Protein AF-A0A3B8ZHE9-F1 (afdb_monomer_lite)

Radius of gyration: 18.15 Å; chains: 1; bounding box: 42×33×54 Å

pLDDT: mean 91.97, std 8.29, range [62.59, 98.56]

Structure (mmCIF, N/CA/C/O backbone):
data_AF-A0A3B8ZHE9-F1
#
_entry.id   AF-A0A3B8ZHE9-F1
#
loop_
_atom_site.group_PDB
_atom_site.id
_atom_site.type_symbol
_atom_site.label_atom_id
_atom_site.label_alt_id
_atom_site.label_comp_id
_atom_site.label_asym_id
_atom_site.label_entity_id
_atom_site.label_seq_id
_atom_site.pdbx_PDB_ins_code
_atom_site.Cartn_x
_atom_site.Cartn_y
_atom_site.Cartn_z
_atom_site.occupancy
_atom_site.B_iso_or_equiv
_atom_site.auth_seq_id
_atom_site.auth_comp_id
_atom_site.auth_asym_id
_atom_site.auth_atom_id
_atom_site.pdbx_PDB_model_num
ATOM 1 N N . PHE A 1 1 ? -2.042 1.535 13.307 1.00 94.69 1 PHE A N 1
ATOM 2 C CA . PHE A 1 1 ? -3.407 1.560 13.866 1.00 94.69 1 PHE A CA 1
ATOM 3 C C . PHE A 1 1 ? -3.348 2.039 15.299 1.00 94.69 1 PHE A C 1
ATOM 5 O O . PHE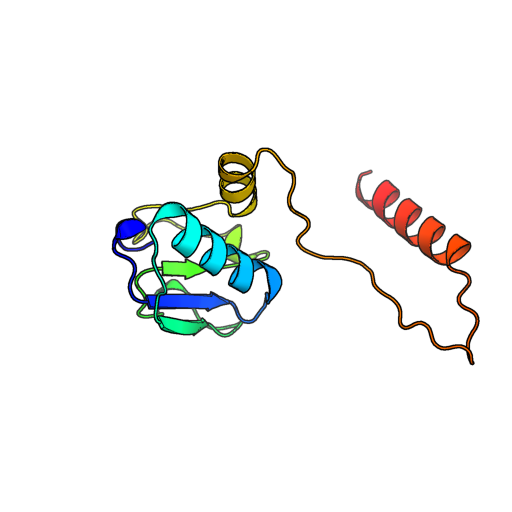 A 1 1 ? -2.563 1.480 16.052 1.00 94.69 1 PHE A O 1
ATOM 12 N N . ARG A 1 2 ? -4.123 3.064 15.657 1.00 94.44 2 ARG A N 1
ATOM 13 C CA . ARG A 1 2 ? -4.235 3.595 17.025 1.00 94.44 2 ARG A CA 1
ATOM 14 C C . ARG A 1 2 ? -5.326 2.895 17.847 1.00 94.44 2 ARG A C 1
ATOM 16 O O . ARG A 1 2 ? -5.307 2.946 19.069 1.00 94.44 2 ARG A O 1
ATOM 23 N N . CYS A 1 3 ? -6.238 2.190 17.181 1.00 95.25 3 CYS A N 1
ATOM 24 C CA . CYS A 1 3 ? -7.195 1.258 17.779 1.00 95.25 3 CYS A CA 1
ATOM 25 C C . CYS A 1 3 ? -7.137 -0.111 17.078 1.00 95.25 3 CYS A C 1
ATOM 27 O O . CYS A 1 3 ? -6.397 -0.293 16.113 1.00 95.25 3 CYS A O 1
ATOM 29 N N . GLU A 1 4 ? -7.914 -1.085 17.546 1.00 96.75 4 GLU A N 1
ATOM 30 C CA . GLU A 1 4 ? -8.049 -2.382 16.873 1.00 96.75 4 GLU A CA 1
ATOM 31 C C . GLU A 1 4 ? -8.531 -2.203 15.417 1.00 96.75 4 GLU A C 1
ATOM 33 O O . GLU A 1 4 ? -9.514 -1.490 15.198 1.00 96.75 4 GLU A O 1
ATOM 38 N N . PRO A 1 5 ? -7.949 -2.883 14.406 1.00 96.69 5 PRO A N 1
ATOM 39 C CA . PRO A 1 5 ? -8.329 -2.692 13.001 1.00 96.69 5 PRO A CA 1
ATOM 40 C C . PRO A 1 5 ? -9.827 -2.847 12.708 1.00 96.69 5 PRO A C 1
ATOM 42 O O . PRO A 1 5 ? -10.370 -2.140 11.865 1.00 96.69 5 PRO A O 1
ATOM 45 N N . LYS A 1 6 ? -10.518 -3.731 13.440 1.00 97.38 6 LYS A N 1
ATOM 46 C CA . LYS A 1 6 ? -11.972 -3.958 13.328 1.00 97.38 6 LYS A CA 1
ATOM 47 C C . LYS A 1 6 ? -12.839 -2.802 13.860 1.00 97.38 6 LYS A C 1
ATOM 49 O O . LYS A 1 6 ? -14.057 -2.855 13.728 1.00 97.38 6 LYS A O 1
ATOM 54 N N . GLN A 1 7 ? -12.236 -1.802 14.503 1.00 97.75 7 GLN A N 1
ATOM 55 C CA . GLN A 1 7 ? -12.907 -0.642 15.100 1.00 97.75 7 GLN A CA 1
ATOM 56 C C . GLN A 1 7 ? -12.599 0.671 14.369 1.00 97.75 7 GLN A C 1
ATOM 58 O O . GLN A 1 7 ? -13.163 1.698 14.739 1.00 97.75 7 GLN A O 1
ATOM 63 N N . VAL A 1 8 ? -11.741 0.642 13.345 1.00 98.12 8 VAL A N 1
ATOM 64 C CA . VAL A 1 8 ? -11.304 1.830 12.600 1.00 98.12 8 VAL A CA 1
ATOM 65 C C . VAL A 1 8 ? -12.489 2.525 11.934 1.00 98.12 8 VAL A C 1
ATOM 67 O O . VAL A 1 8 ? -13.211 1.923 11.135 1.00 98.12 8 VAL A O 1
ATOM 70 N N . LYS A 1 9 ? -12.651 3.816 12.224 1.00 98.25 9 LYS A N 1
ATOM 71 C CA . LYS A 1 9 ? -13.652 4.704 11.623 1.00 98.25 9 LYS A CA 1
ATOM 72 C C . LYS A 1 9 ? -13.014 5.755 10.729 1.00 98.25 9 LYS A C 1
ATOM 74 O O . LYS A 1 9 ? -13.641 6.130 9.744 1.00 98.25 9 LYS A O 1
ATOM 79 N N . THR A 1 10 ? -11.794 6.197 11.027 1.00 98.50 10 THR A N 1
ATOM 80 C CA . THR A 1 10 ? -11.040 7.159 10.209 1.00 98.50 10 THR A CA 1
ATOM 81 C C . THR A 1 10 ? -9.701 6.584 9.748 1.00 98.50 10 THR A C 1
ATOM 83 O O . THR A 1 10 ? -8.959 5.970 10.514 1.00 98.50 10 THR A O 1
ATOM 86 N N . LEU A 1 11 ? -9.388 6.768 8.466 1.00 98.25 11 LEU A N 1
ATOM 87 C CA . LEU A 1 11 ? -8.137 6.329 7.855 1.00 98.25 11 LEU A CA 1
ATOM 88 C C . LEU A 1 11 ? -7.464 7.521 7.173 1.00 98.25 11 LEU A C 1
ATOM 90 O O . LEU A 1 11 ? -7.942 8.004 6.146 1.00 98.25 11 LEU A O 1
ATOM 94 N N . ALA A 1 12 ? -6.347 7.967 7.737 1.00 97.62 12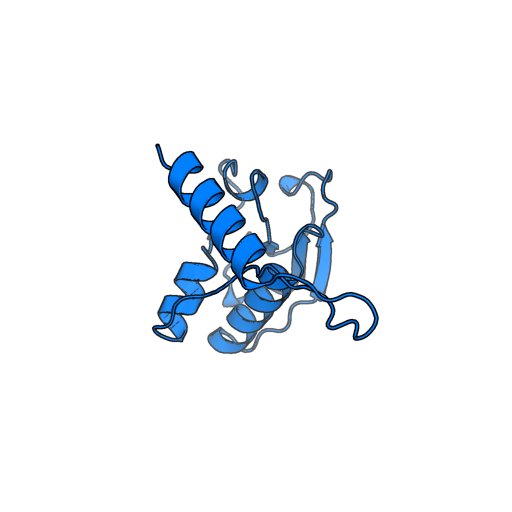 ALA A N 1
ATOM 95 C CA . ALA A 1 12 ? -5.474 8.938 7.101 1.00 97.62 12 ALA A CA 1
ATOM 96 C C . ALA A 1 12 ? -4.650 8.260 6.001 1.00 97.62 12 ALA A C 1
ATOM 98 O O . ALA A 1 12 ? -4.083 7.184 6.213 1.00 97.62 12 ALA A O 1
ATOM 99 N N . LEU A 1 13 ? -4.605 8.874 4.822 1.00 97.44 13 LEU A N 1
ATOM 100 C CA . LEU A 1 13 ? -3.960 8.343 3.628 1.00 97.44 13 LEU A CA 1
ATOM 101 C C . LEU A 1 13 ? -2.813 9.250 3.202 1.00 97.44 13 LEU A C 1
ATOM 103 O O . LEU A 1 13 ? -3.053 10.393 2.820 1.00 97.44 13 LEU A O 1
ATOM 107 N N . ASP A 1 14 ? -1.592 8.719 3.224 1.00 95.25 14 ASP A N 1
ATOM 108 C CA . ASP A 1 14 ? -0.430 9.374 2.626 1.00 95.25 14 ASP A CA 1
ATOM 109 C C . ASP A 1 14 ? -0.683 9.669 1.137 1.00 95.25 14 ASP A C 1
ATOM 111 O O . ASP A 1 14 ? -0.903 8.762 0.322 1.00 95.25 14 ASP A O 1
ATOM 115 N N . GLU A 1 15 ? -0.660 10.957 0.787 1.00 93.38 15 GLU A N 1
ATOM 116 C CA . GLU A 1 15 ? -0.887 11.447 -0.575 1.00 93.38 15 GLU A CA 1
ATOM 117 C C . GLU A 1 15 ? 0.154 10.929 -1.581 1.00 93.38 15 GLU A C 1
ATOM 119 O O . GLU A 1 15 ? -0.106 10.899 -2.789 1.00 93.38 15 GLU A O 1
ATOM 124 N N . GLY A 1 16 ? 1.307 10.453 -1.102 1.00 89.81 16 GLY A N 1
ATOM 125 C CA . GLY A 1 16 ? 2.364 9.878 -1.924 1.00 89.81 16 GLY A CA 1
ATOM 126 C C . GLY A 1 16 ? 1.982 8.573 -2.634 1.00 89.81 16 GLY A C 1
ATOM 127 O O . GLY A 1 16 ? 2.694 8.160 -3.552 1.00 89.81 16 GLY A O 1
ATOM 128 N N . SER A 1 17 ? 0.870 7.906 -2.279 1.00 91.75 17 SER A N 1
ATOM 129 C CA . SER A 1 17 ? 0.477 6.643 -2.926 1.00 91.75 17 SER A CA 1
ATOM 130 C C . SER A 1 17 ? -1.020 6.455 -3.139 1.00 91.75 17 SER A C 1
ATOM 132 O O . SER A 1 17 ? -1.797 6.248 -2.210 1.00 91.75 17 SER A O 1
ATOM 134 N N . ARG A 1 18 ? -1.412 6.336 -4.414 1.00 94.50 18 ARG A N 1
ATOM 135 C CA . ARG A 1 18 ? -2.764 5.898 -4.802 1.00 94.50 18 ARG A CA 1
ATOM 136 C C . ARG A 1 18 ? -2.967 4.387 -4.658 1.00 94.50 18 ARG A C 1
ATOM 138 O O . ARG A 1 18 ? -4.044 3.956 -4.253 1.00 94.50 18 ARG A O 1
ATOM 145 N N . THR A 1 19 ? -1.957 3.576 -4.984 1.00 97.06 19 THR A N 1
ATOM 146 C CA . THR A 1 19 ? -2.080 2.108 -4.955 1.00 97.06 19 THR A CA 1
ATOM 147 C C . THR A 1 19 ? -2.240 1.594 -3.527 1.00 97.06 19 THR A C 1
ATOM 149 O O . THR A 1 19 ? -3.155 0.820 -3.249 1.00 97.06 19 THR A O 1
ATOM 152 N N . SER A 1 20 ? -1.390 2.053 -2.605 1.00 97.69 20 SER A N 1
ATOM 153 C CA . SER A 1 20 ? -1.443 1.627 -1.202 1.00 97.69 20 SER A CA 1
ATOM 154 C C . SER A 1 20 ? -2.724 2.114 -0.521 1.00 97.69 20 SER A C 1
ATOM 156 O O . SER A 1 20 ? -3.319 1.368 0.254 1.00 97.69 20 SER A O 1
ATOM 158 N N . ALA A 1 21 ? -3.198 3.318 -0.868 1.00 97.62 21 ALA A N 1
ATOM 159 C CA . ALA A 1 21 ? -4.472 3.848 -0.387 1.00 97.62 21 ALA A CA 1
ATOM 160 C C . ALA A 1 21 ? -5.655 2.958 -0.779 1.00 97.62 21 ALA A C 1
ATOM 162 O O . ALA A 1 21 ? -6.510 2.660 0.058 1.00 97.62 21 ALA A O 1
ATOM 163 N N . ALA A 1 22 ? -5.694 2.498 -2.031 1.00 98.19 22 ALA A N 1
ATOM 164 C CA . ALA A 1 22 ? -6.714 1.563 -2.488 1.00 98.19 22 ALA A CA 1
ATOM 165 C C . ALA A 1 22 ? -6.588 0.200 -1.788 1.00 98.19 22 ALA A C 1
ATOM 167 O O . ALA A 1 22 ? -7.588 -0.343 -1.318 1.00 98.19 22 ALA A O 1
ATOM 168 N N . LEU A 1 23 ? -5.371 -0.340 -1.661 1.00 98.56 23 LEU A N 1
ATOM 169 C CA . LEU A 1 23 ? -5.144 -1.639 -1.026 1.00 98.56 23 LEU A CA 1
ATOM 170 C C . LEU A 1 23 ? -5.549 -1.645 0.457 1.00 98.56 23 LEU A C 1
ATOM 172 O O . LEU A 1 23 ? -6.214 -2.581 0.897 1.00 98.56 23 LEU A O 1
ATOM 176 N N . ALA A 1 24 ? -5.220 -0.599 1.219 1.00 98.38 24 ALA A N 1
ATOM 177 C CA . ALA A 1 24 ? -5.624 -0.483 2.621 1.00 98.38 24 ALA A CA 1
ATOM 178 C C . ALA A 1 24 ? -7.155 -0.521 2.781 1.00 98.38 24 ALA A C 1
ATOM 180 O O . ALA A 1 24 ? -7.678 -1.244 3.632 1.00 98.38 24 ALA A O 1
ATOM 181 N N . GLN A 1 25 ? -7.881 0.193 1.913 1.00 98.50 25 GLN A N 1
ATOM 182 C CA . GLN A 1 25 ? -9.346 0.171 1.885 1.00 98.50 25 GLN A CA 1
ATOM 183 C C . GLN A 1 25 ? -9.893 -1.216 1.534 1.00 98.50 25 GLN A C 1
ATOM 185 O O . GLN A 1 25 ? -10.797 -1.705 2.212 1.00 98.50 25 GLN A O 1
ATOM 190 N N . VAL A 1 26 ? -9.328 -1.877 0.516 1.00 98.50 26 VAL A N 1
ATOM 191 C CA . VAL A 1 26 ? -9.717 -3.243 0.134 1.00 98.50 26 VAL A CA 1
ATOM 192 C C . VAL A 1 26 ? -9.517 -4.206 1.301 1.00 98.50 26 VAL A C 1
ATOM 194 O O . VAL A 1 26 ? -10.430 -4.960 1.615 1.00 98.50 26 VAL A O 1
ATOM 197 N N . LEU A 1 27 ? -8.372 -4.167 1.983 1.00 98.56 27 LEU A N 1
ATOM 198 C CA . LEU A 1 27 ? -8.074 -5.078 3.091 1.00 98.56 27 LEU A CA 1
ATOM 199 C C . LEU A 1 27 ? -9.012 -4.877 4.287 1.00 98.56 27 LEU A C 1
ATOM 201 O O . LEU A 1 27 ? -9.526 -5.858 4.826 1.00 98.56 27 LEU A O 1
ATOM 205 N N . LEU A 1 28 ? -9.280 -3.627 4.677 1.00 98.38 28 LEU A N 1
ATOM 206 C CA . LEU A 1 28 ? -10.228 -3.321 5.755 1.00 98.38 28 LEU A CA 1
ATOM 207 C C . LEU A 1 28 ? -11.653 -3.758 5.401 1.00 98.38 28 LEU A C 1
ATOM 209 O O . LEU A 1 28 ? -12.361 -4.318 6.244 1.00 98.38 28 LEU A O 1
ATOM 213 N N . HIS A 1 29 ? -12.056 -3.565 4.145 1.00 98.50 29 HIS A N 1
ATOM 214 C CA . HIS A 1 29 ? -13.365 -3.993 3.676 1.00 98.50 29 HIS A CA 1
ATOM 215 C C . HIS A 1 29 ? -13.488 -5.520 3.613 1.00 98.50 29 HIS A C 1
ATOM 217 O O . HIS A 1 29 ? -14.463 -6.071 4.111 1.00 98.50 29 HIS A O 1
ATOM 223 N N . GLN A 1 30 ? -12.500 -6.217 3.051 1.00 98.12 30 GLN A N 1
ATOM 224 C CA . GLN A 1 30 ? -12.541 -7.672 2.885 1.00 98.12 30 GLN A CA 1
ATOM 225 C C . GLN A 1 30 ? -12.461 -8.418 4.221 1.00 98.12 30 GLN A C 1
ATOM 227 O O . GLN A 1 30 ? -13.131 -9.430 4.396 1.00 98.12 30 GLN A O 1
ATOM 232 N N . ARG A 1 31 ? -11.666 -7.925 5.181 1.00 96.69 31 ARG A N 1
ATOM 233 C CA . ARG A 1 31 ? -11.489 -8.600 6.477 1.00 96.69 31 ARG A CA 1
ATOM 234 C C . ARG A 1 31 ? -12.586 -8.279 7.488 1.00 96.69 31 ARG A C 1
ATOM 236 O O . ARG A 1 31 ? -12.942 -9.148 8.278 1.00 96.69 31 ARG A O 1
ATOM 243 N N . TYR A 1 32 ? -13.101 -7.048 7.488 1.00 97.38 32 TYR A N 1
ATOM 244 C CA . TYR A 1 32 ? -13.990 -6.563 8.552 1.00 97.38 32 TYR A CA 1
ATOM 245 C C . TYR A 1 32 ? -15.268 -5.880 8.048 1.00 97.38 32 TYR A C 1
ATOM 247 O O . TYR A 1 32 ? -16.061 -5.405 8.855 1.00 97.38 32 TYR A O 1
ATOM 255 N N . GLY A 1 33 ? -15.483 -5.785 6.733 1.00 98.12 33 GLY A N 1
ATOM 256 C CA . GLY A 1 33 ? -16.626 -5.069 6.157 1.00 98.12 33 GLY A CA 1
ATOM 257 C C . GLY A 1 33 ? -16.554 -3.546 6.314 1.00 98.12 33 GLY A C 1
ATOM 258 O O . GLY A 1 33 ? -17.519 -2.855 5.990 1.00 98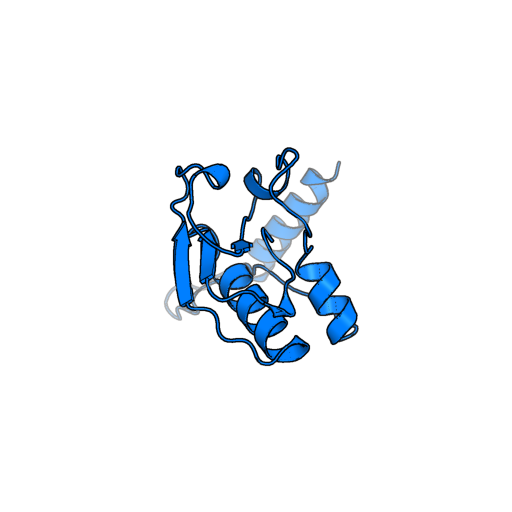.12 33 GLY A O 1
ATOM 259 N N . LEU A 1 34 ? -15.428 -3.002 6.785 1.00 98.38 34 LEU A N 1
ATOM 260 C CA . LEU A 1 34 ? -15.297 -1.586 7.124 1.00 98.38 34 LEU A CA 1
ATOM 261 C C . LEU A 1 34 ? -15.128 -0.698 5.887 1.00 98.38 34 LEU A C 1
ATOM 263 O O . LEU A 1 34 ? -14.537 -1.094 4.882 1.00 98.38 34 LEU A O 1
ATOM 267 N N . ARG A 1 35 ? -15.639 0.532 5.991 1.00 98.44 35 ARG A N 1
ATOM 268 C CA . ARG A 1 35 ? -15.443 1.633 5.037 1.00 98.44 35 ARG A CA 1
ATOM 269 C C . ARG A 1 35 ? -15.176 2.916 5.829 1.00 98.44 35 ARG A C 1
ATOM 271 O O . ARG A 1 35 ? -16.110 3.686 6.048 1.00 98.44 35 ARG A O 1
ATOM 278 N N . PRO A 1 36 ? -13.952 3.096 6.348 1.00 98.31 36 PRO A N 1
ATOM 279 C CA . PRO A 1 36 ? -13.635 4.259 7.163 1.00 98.31 36 PRO A CA 1
ATOM 280 C C . PRO A 1 36 ? -13.725 5.554 6.352 1.00 98.31 36 PRO A C 1
ATOM 282 O O . PRO A 1 36 ? -13.521 5.560 5.136 1.00 98.31 36 PRO A O 1
ATOM 285 N N . GLN A 1 37 ? -13.996 6.660 7.039 1.00 98.44 37 GLN A N 1
ATOM 286 C CA . GLN A 1 37 ? -13.845 7.996 6.484 1.00 98.44 37 GLN A CA 1
ATOM 287 C C . GLN A 1 37 ? -12.371 8.233 6.149 1.00 98.44 37 GLN A C 1
ATOM 289 O O . GLN A 1 37 ? -11.490 8.028 6.985 1.00 98.44 37 GLN A O 1
ATOM 294 N N . LEU A 1 38 ? -12.113 8.668 4.919 1.00 98.12 38 LEU A N 1
ATOM 295 C CA . LEU A 1 38 ? -10.764 8.924 4.436 1.00 98.12 38 LEU A CA 1
ATOM 296 C C . LEU A 1 38 ? -10.368 10.367 4.739 1.00 98.12 38 LEU A C 1
ATOM 298 O O . LEU A 1 38 ? -11.148 11.290 4.500 1.00 98.12 38 LEU A O 1
ATOM 302 N N . VAL A 1 39 ? -9.151 10.546 5.239 1.00 97.31 39 VAL A N 1
ATOM 303 C CA . VAL A 1 39 ? -8.550 11.853 5.521 1.00 97.31 39 VAL A CA 1
ATOM 304 C C . VAL A 1 39 ? -7.230 11.944 4.759 1.00 97.31 39 VAL A C 1
ATOM 306 O O . VAL A 1 39 ? -6.507 10.954 4.667 1.00 97.31 39 VAL A O 1
ATOM 309 N N . SER A 1 40 ? -6.920 13.106 4.186 1.00 96.12 40 SER A N 1
ATOM 310 C CA . SER A 1 40 ? -5.638 13.315 3.501 1.00 96.12 40 SER A CA 1
ATOM 311 C C . SER A 1 40 ? -4.509 13.488 4.510 1.00 96.12 40 SER A C 1
ATOM 313 O O . SER A 1 40 ? -4.668 14.230 5.480 1.00 96.12 40 SER A O 1
ATOM 315 N N . LEU A 1 41 ? -3.367 12.852 4.259 1.00 96.25 41 LEU A N 1
ATOM 316 C CA . LEU A 1 41 ? -2.118 13.098 4.968 1.00 96.25 41 LEU A CA 1
ATOM 317 C C . LEU A 1 41 ? -1.079 13.639 3.970 1.00 96.25 41 LEU A C 1
ATOM 319 O O . LEU A 1 41 ? -0.560 12.866 3.160 1.00 96.25 41 LEU A O 1
ATOM 323 N N . PRO A 1 42 ? -0.772 14.948 4.012 1.00 94.81 42 PRO A N 1
ATOM 324 C CA . PRO A 1 42 ? 0.235 15.547 3.141 1.00 94.81 42 PRO A CA 1
ATOM 325 C C . PRO A 1 42 ? 1.632 14.932 3.315 1.00 94.81 42 PRO A C 1
ATOM 327 O O . PRO A 1 42 ? 2.009 14.482 4.402 1.00 94.81 42 PRO A O 1
ATOM 330 N N . ILE A 1 43 ? 2.431 14.980 2.244 1.00 88.25 43 ILE A N 1
ATOM 331 C CA . ILE A 1 43 ? 3.776 14.370 2.170 1.00 88.25 43 ILE A CA 1
ATOM 332 C C . ILE A 1 43 ? 4.743 14.921 3.230 1.00 88.25 43 ILE A C 1
ATOM 334 O O . ILE A 1 43 ? 5.589 14.169 3.711 1.00 88.25 43 ILE A O 1
ATOM 338 N N . ASP A 1 44 ? 4.579 16.177 3.642 1.00 87.88 44 ASP A N 1
ATOM 339 C CA . ASP A 1 44 ? 5.444 16.828 4.635 1.00 87.88 44 ASP A CA 1
ATOM 340 C C . ASP A 1 44 ? 4.793 16.939 6.024 1.00 87.88 44 ASP A C 1
ATOM 342 O O . ASP A 1 44 ? 5.400 17.458 6.957 1.00 87.88 44 ASP A O 1
ATOM 346 N N . ALA A 1 45 ? 3.544 16.484 6.173 1.00 90.44 45 ALA A N 1
ATOM 347 C CA . ALA A 1 45 ? 2.842 16.547 7.450 1.00 90.44 45 ALA A CA 1
ATOM 348 C C . ALA A 1 45 ? 3.369 15.479 8.407 1.00 90.44 45 ALA A C 1
ATOM 350 O O . ALA A 1 45 ? 3.612 14.347 7.986 1.00 90.44 45 ALA A O 1
ATOM 351 N N . ASP A 1 46 ? 3.464 15.796 9.696 1.00 90.12 46 ASP A N 1
ATOM 352 C CA . ASP A 1 46 ? 3.736 14.778 10.701 1.00 90.12 46 ASP A CA 1
ATOM 353 C C . ASP A 1 46 ? 2.531 13.835 10.823 1.00 90.12 46 ASP A C 1
ATOM 355 O O . ASP A 1 46 ? 1.380 14.240 11.002 1.00 90.12 46 ASP A O 1
ATOM 359 N N . TYR A 1 47 ? 2.799 12.543 10.679 1.00 88.88 47 TYR A N 1
ATOM 360 C CA . TYR A 1 47 ? 1.775 11.515 10.762 1.00 88.88 47 TYR A CA 1
ATOM 361 C C . TYR A 1 47 ? 1.340 11.256 12.208 1.00 88.88 47 TYR A C 1
ATOM 363 O O . TYR A 1 47 ? 0.228 10.771 12.431 1.00 88.88 47 TYR A O 1
ATOM 371 N N . GLU A 1 48 ? 2.186 11.597 13.182 1.00 88.25 48 GLU A N 1
ATOM 372 C CA . GLU A 1 48 ? 1.901 11.461 14.607 1.00 88.25 48 GLU A CA 1
ATOM 373 C C . GLU A 1 48 ? 0.844 12.471 15.068 1.00 88.25 48 GLU A C 1
ATOM 375 O O . GLU A 1 48 ? -0.021 12.113 15.870 1.00 88.25 48 GLU A O 1
ATOM 380 N N . GLU A 1 49 ? 0.831 13.670 14.480 1.00 87.88 49 GLU A N 1
ATOM 381 C CA . GLU A 1 49 ? -0.109 14.756 14.795 1.00 87.88 49 GLU A CA 1
ATOM 382 C C . GLU A 1 49 ? -1.491 14.596 14.133 1.00 87.88 49 GLU A C 1
ATOM 384 O O . GLU A 1 49 ? -2.452 15.270 14.504 1.00 87.88 49 GLU A O 1
ATOM 389 N N . CYS A 1 50 ? -1.624 13.701 13.150 1.00 89.19 50 CYS A N 1
ATOM 390 C CA . CYS A 1 50 ? -2.893 13.465 12.464 1.00 89.19 50 CYS A CA 1
ATOM 391 C C . CYS A 1 50 ? -3.928 12.828 13.407 1.00 89.19 50 CYS A C 1
ATOM 393 O O . CYS A 1 50 ? -3.653 11.774 13.968 1.00 89.19 50 CYS A O 1
ATOM 395 N N . ASP A 1 51 ? -5.141 13.375 13.523 1.00 92.12 51 ASP A N 1
ATOM 396 C CA . ASP A 1 51 ? -6.230 12.774 14.311 1.00 92.12 51 ASP A CA 1
ATOM 397 C C . ASP A 1 51 ? -7.017 11.736 13.484 1.00 92.12 51 ASP A C 1
ATOM 399 O O . ASP A 1 51 ? -7.993 12.047 12.798 1.00 92.12 51 ASP A O 1
ATOM 403 N N . ALA A 1 52 ? -6.539 10.489 13.488 1.00 95.88 52 ALA A N 1
ATOM 404 C CA . ALA A 1 52 ? -7.162 9.370 12.779 1.00 95.88 52 ALA A CA 1
ATOM 405 C C . ALA A 1 52 ? -6.958 8.028 13.501 1.00 95.88 52 ALA A C 1
ATOM 407 O O . ALA A 1 52 ? -5.912 7.776 14.102 1.00 95.88 52 ALA A O 1
ATOM 408 N N . ASP A 1 53 ? -7.915 7.111 13.384 1.00 97.12 53 ASP A N 1
ATOM 409 C CA . ASP A 1 53 ? -7.829 5.779 13.997 1.00 97.12 53 ASP A CA 1
ATOM 410 C C . ASP A 1 53 ? -6.724 4.918 13.368 1.00 97.12 53 ASP A C 1
ATOM 412 O O . ASP A 1 53 ? -6.110 4.065 14.017 1.00 97.12 53 ASP A O 1
ATOM 416 N N . ALA A 1 54 ? -6.464 5.121 12.080 1.00 96.81 54 ALA A N 1
ATOM 417 C CA . ALA A 1 54 ? -5.405 4.463 11.340 1.00 96.81 54 ALA A CA 1
ATOM 418 C C . ALA A 1 54 ? -4.722 5.449 10.395 1.00 96.81 54 ALA A C 1
ATOM 420 O O . ALA A 1 54 ? -5.349 6.364 9.868 1.00 96.81 54 ALA A O 1
ATOM 421 N N . VAL A 1 55 ? -3.435 5.219 10.158 1.00 95.94 55 VAL A N 1
ATOM 422 C CA . VAL A 1 55 ? -2.624 6.008 9.237 1.00 95.94 55 VAL A CA 1
ATOM 423 C C . VAL A 1 55 ? -1.946 5.050 8.271 1.00 95.94 55 VAL A C 1
ATOM 425 O O . VAL A 1 55 ? -1.321 4.075 8.697 1.00 95.94 55 VAL A O 1
ATOM 428 N N . LEU A 1 56 ? -2.108 5.303 6.977 1.00 96.62 56 LEU A N 1
ATOM 429 C CA . LEU A 1 56 ? -1.335 4.672 5.922 1.00 96.62 56 LEU A CA 1
ATOM 430 C C . LEU A 1 56 ? -0.110 5.535 5.634 1.00 96.62 56 LEU A C 1
ATOM 432 O O . LEU A 1 56 ? -0.273 6.709 5.326 1.00 96.62 56 LEU A O 1
ATOM 436 N N . LEU A 1 57 ? 1.073 4.926 5.653 1.00 95.06 57 LEU A N 1
ATOM 437 C CA . LEU A 1 57 ? 2.341 5.540 5.257 1.00 95.06 57 LEU A CA 1
ATOM 438 C C . LEU A 1 57 ? 2.992 4.722 4.146 1.00 95.06 57 LEU A C 1
ATOM 440 O O . LEU A 1 57 ? 2.816 3.500 4.094 1.00 95.06 57 LEU A O 1
ATOM 444 N N . ILE A 1 58 ? 3.760 5.382 3.280 1.00 94.56 58 ILE A N 1
ATOM 445 C CA . ILE A 1 58 ? 4.538 4.730 2.220 1.00 94.56 58 ILE A CA 1
ATOM 446 C C . ILE A 1 58 ? 5.955 5.306 2.106 1.00 94.56 58 ILE A C 1
ATOM 448 O O . ILE A 1 58 ? 6.279 6.336 2.692 1.00 94.56 58 ILE A O 1
ATOM 452 N N . GLY A 1 59 ? 6.816 4.619 1.350 1.00 91.06 59 GLY A N 1
ATOM 453 C CA . GLY A 1 59 ? 8.201 5.041 1.128 1.00 91.06 59 GLY A CA 1
ATOM 454 C C . GLY A 1 59 ? 9.019 5.085 2.419 1.00 91.06 59 GLY A C 1
ATOM 455 O O . GLY A 1 59 ? 8.766 4.326 3.355 1.00 91.06 59 GLY A O 1
ATOM 456 N N . ASP A 1 60 ? 9.986 5.996 2.475 1.00 89.94 60 ASP A N 1
ATOM 457 C CA . ASP A 1 60 ? 10.939 6.101 3.587 1.00 89.94 60 ASP A CA 1
ATOM 458 C C . ASP A 1 60 ? 10.261 6.431 4.925 1.00 89.94 60 ASP A C 1
ATOM 460 O O . ASP A 1 60 ? 10.723 6.008 5.987 1.00 89.94 60 ASP A O 1
ATOM 464 N N . ARG A 1 61 ? 9.115 7.125 4.882 1.00 88.94 61 ARG A N 1
ATOM 465 C CA . ARG A 1 61 ? 8.305 7.438 6.069 1.00 88.94 61 ARG A CA 1
ATOM 466 C C . ARG A 1 61 ? 7.791 6.175 6.754 1.00 88.94 61 ARG A C 1
ATOM 468 O O . ARG A 1 61 ? 7.740 6.118 7.977 1.00 88.94 61 ARG A O 1
ATOM 475 N N . ALA A 1 62 ? 7.442 5.152 5.972 1.00 90.44 62 ALA A N 1
ATOM 476 C CA . ALA A 1 62 ? 6.994 3.871 6.505 1.00 90.44 62 ALA A CA 1
ATOM 477 C C . ALA A 1 62 ? 8.139 3.038 7.108 1.00 90.44 62 ALA A C 1
ATOM 479 O O . ALA A 1 62 ? 7.881 2.170 7.940 1.00 90.44 62 ALA A O 1
ATOM 480 N N . MET A 1 63 ? 9.390 3.296 6.710 1.00 87.19 63 MET A N 1
ATOM 481 C CA . MET A 1 63 ? 10.564 2.571 7.214 1.00 87.19 63 MET A CA 1
ATOM 482 C C . MET A 1 63 ? 11.050 3.107 8.565 1.00 87.19 63 MET A C 1
ATOM 484 O O . MET A 1 63 ? 11.599 2.351 9.360 1.00 87.19 63 MET A O 1
ATOM 488 N N . ASN A 1 64 ? 10.817 4.393 8.839 1.00 82.75 64 ASN A N 1
ATOM 489 C CA . ASN A 1 64 ? 11.315 5.092 10.026 1.00 82.75 64 ASN A CA 1
ATOM 490 C C . ASN A 1 64 ? 10.200 5.401 11.040 1.00 82.75 64 ASN A C 1
ATOM 492 O O . ASN A 1 64 ? 10.130 6.501 11.585 1.00 82.75 64 ASN A O 1
ATOM 496 N N . ILE A 1 65 ? 9.306 4.437 11.283 1.00 81.25 65 ILE A N 1
ATOM 497 C CA . ILE A 1 65 ? 8.226 4.593 12.264 1.00 81.25 65 ILE A CA 1
ATOM 498 C C . ILE A 1 65 ? 8.758 4.260 13.658 1.00 81.25 65 ILE A C 1
ATOM 500 O O . ILE A 1 65 ? 9.098 3.108 13.939 1.00 81.25 65 ILE A O 1
ATOM 504 N N . ASN A 1 66 ? 8.756 5.244 14.552 1.00 72.69 66 ASN A N 1
ATOM 505 C CA . ASN A 1 66 ? 9.100 5.035 15.954 1.00 72.69 66 ASN A CA 1
ATOM 506 C C . ASN A 1 66 ? 7.869 4.586 16.774 1.00 72.69 66 ASN A C 1
ATOM 508 O O . ASN A 1 66 ? 6.735 4.555 16.290 1.00 72.69 66 ASN A O 1
ATOM 512 N N . GLY A 1 67 ? 8.116 4.075 17.983 1.00 69.06 67 GLY A N 1
ATOM 513 C CA . GLY A 1 67 ? 7.094 3.515 18.878 1.00 69.06 67 GLY A CA 1
ATOM 514 C C . GLY A 1 67 ? 5.979 4.498 19.273 1.00 69.06 67 GLY A C 1
ATOM 515 O O . GLY A 1 67 ? 6.177 5.695 19.183 1.00 69.06 67 GLY A O 1
ATOM 516 N N . ASP A 1 68 ? 4.850 3.911 19.698 1.00 69.44 68 ASP A N 1
ATOM 517 C CA . ASP A 1 68 ? 3.539 4.437 20.145 1.00 69.44 68 ASP A CA 1
ATOM 518 C C . ASP A 1 68 ? 3.042 5.846 19.753 1.00 69.44 68 ASP A C 1
ATOM 520 O O . ASP A 1 68 ? 3.754 6.829 19.917 1.00 69.44 68 ASP A O 1
ATOM 524 N N . PRO A 1 69 ? 1.766 5.961 19.305 1.00 75.69 69 PRO A N 1
ATOM 525 C CA . PRO A 1 69 ? 0.608 5.228 19.854 1.00 75.69 69 PRO A CA 1
ATOM 526 C C . PRO A 1 69 ? -0.032 4.210 18.882 1.00 75.69 69 PRO A C 1
ATOM 528 O O . PRO A 1 69 ? -1.176 4.379 18.456 1.00 75.69 69 PRO A O 1
ATOM 531 N N . TYR A 1 70 ? 0.678 3.144 18.501 1.00 88.38 70 TYR A N 1
ATOM 532 C CA . TYR A 1 70 ? 0.184 2.164 17.531 1.00 88.38 70 TYR A CA 1
ATOM 533 C C . TYR A 1 70 ? 0.052 0.771 18.138 1.00 88.38 70 TYR A C 1
ATOM 535 O O . TYR A 1 70 ? 1.032 0.039 18.258 1.00 88.38 70 TYR A O 1
ATOM 543 N N . VAL A 1 71 ? -1.193 0.358 18.387 1.00 92.56 71 VAL A N 1
ATOM 544 C CA . VAL A 1 71 ? -1.525 -0.984 18.893 1.00 92.56 71 VAL A CA 1
ATOM 545 C C . VAL A 1 71 ? -1.251 -2.088 17.869 1.00 92.56 71 VAL A C 1
ATOM 547 O O . VAL A 1 71 ? -1.013 -3.235 18.233 1.00 92.56 71 VAL A O 1
ATOM 550 N N . GLN A 1 72 ? -1.268 -1.751 16.574 1.00 91.81 72 GLN A N 1
ATOM 551 C CA . GLN A 1 72 ? -0.968 -2.691 15.496 1.00 91.81 72 GLN A CA 1
ATOM 552 C C . GLN A 1 72 ? -0.391 -1.984 14.264 1.00 91.81 72 GLN A C 1
ATOM 554 O O . GLN A 1 72 ? -0.745 -0.841 13.951 1.00 91.81 72 GLN A O 1
ATOM 559 N N . ARG A 1 73 ? 0.465 -2.695 13.523 1.00 93.06 73 ARG A N 1
ATOM 560 C CA . ARG A 1 73 ? 1.010 -2.295 12.217 1.00 93.06 73 ARG A CA 1
ATOM 561 C C . ARG A 1 73 ? 0.711 -3.386 11.194 1.00 93.06 73 ARG A C 1
ATOM 563 O O . ARG A 1 73 ? 0.785 -4.566 11.525 1.00 93.06 73 ARG A O 1
ATOM 570 N N . TRP A 1 74 ? 0.348 -2.987 9.980 1.00 95.81 74 TRP A N 1
ATOM 571 C CA . TRP A 1 74 ? 0.162 -3.904 8.858 1.00 95.81 74 TRP A CA 1
ATOM 572 C C . TRP A 1 74 ? 1.208 -3.615 7.794 1.00 95.81 74 TRP A C 1
ATOM 574 O O . TRP A 1 74 ? 1.285 -2.489 7.306 1.00 95.81 74 TRP A O 1
ATOM 584 N N . ASP A 1 75 ? 1.932 -4.651 7.386 1.00 96.25 75 ASP A N 1
ATOM 585 C CA . ASP A 1 75 ? 2.533 -4.687 6.060 1.00 96.25 75 ASP A CA 1
ATOM 586 C C . ASP A 1 75 ? 1.431 -5.043 5.054 1.00 96.25 75 ASP A C 1
ATOM 588 O O . ASP A 1 75 ? 0.852 -6.130 5.105 1.00 96.25 75 ASP A O 1
ATOM 592 N N . LEU A 1 76 ? 1.084 -4.119 4.155 1.00 97.81 76 LEU A N 1
ATOM 593 C CA . LEU A 1 76 ? -0.032 -4.344 3.233 1.00 97.81 76 LEU A CA 1
ATOM 594 C C . LEU A 1 76 ? 0.223 -5.492 2.246 1.00 97.81 76 LEU A C 1
ATOM 596 O O . LEU A 1 76 ? -0.731 -6.162 1.850 1.00 97.81 76 LEU A O 1
ATOM 600 N N . GLY A 1 77 ? 1.478 -5.722 1.851 1.00 97.81 77 GLY A N 1
ATOM 601 C CA . GLY A 1 77 ? 1.848 -6.828 0.972 1.00 97.81 77 GLY A CA 1
ATOM 602 C C . GLY A 1 77 ? 1.665 -8.169 1.676 1.00 97.81 77 GLY A C 1
ATOM 603 O O . GLY A 1 77 ? 1.062 -9.084 1.115 1.00 97.81 77 GLY A O 1
ATOM 604 N N . GLU A 1 78 ? 2.086 -8.256 2.937 1.00 98.31 78 GLU A N 1
ATOM 605 C CA . GLU A 1 78 ? 1.839 -9.429 3.776 1.00 98.31 78 GLU A CA 1
ATOM 606 C C . GLU A 1 78 ? 0.337 -9.657 3.990 1.00 98.31 78 GLU A C 1
ATOM 608 O O . GLU A 1 78 ? -0.159 -10.769 3.807 1.00 98.31 78 GLU A O 1
ATOM 613 N N . GLN A 1 79 ? -0.421 -8.608 4.329 1.00 98.19 79 GLN A N 1
ATOM 614 C CA . GLN A 1 79 ? -1.863 -8.733 4.545 1.00 98.19 79 GLN A CA 1
ATOM 615 C C . GLN A 1 79 ? -2.603 -9.183 3.278 1.00 98.19 79 GLN A C 1
ATOM 617 O O . GLN A 1 79 ? -3.566 -9.952 3.378 1.00 98.19 79 GLN A O 1
ATOM 622 N N . TRP A 1 80 ? -2.157 -8.732 2.101 1.00 98.44 80 TRP A N 1
ATOM 623 C CA . TRP A 1 80 ? -2.662 -9.196 0.811 1.00 98.44 80 TRP A CA 1
ATOM 624 C C . TRP A 1 80 ? -2.325 -10.665 0.559 1.00 98.44 80 TRP A C 1
ATOM 626 O O . TRP A 1 80 ? -3.208 -11.439 0.180 1.00 98.44 80 TRP A O 1
ATOM 636 N N . PHE A 1 81 ? -1.080 -11.068 0.809 1.00 98.44 81 PHE A N 1
ATOM 637 C CA . PHE A 1 81 ? -0.652 -12.452 0.644 1.00 98.44 81 PHE A CA 1
ATOM 638 C C . PHE A 1 81 ? -1.418 -13.395 1.578 1.00 98.44 81 PHE A C 1
ATOM 640 O O . PHE A 1 81 ? -1.909 -14.426 1.138 1.00 98.44 81 PHE A O 1
ATOM 647 N N . GLN A 1 82 ? -1.622 -13.015 2.839 1.00 97.81 82 GLN A N 1
ATOM 648 C CA . GLN A 1 82 ? -2.441 -13.785 3.780 1.00 97.81 82 GLN A CA 1
ATOM 649 C C . GLN A 1 82 ? -3.898 -13.936 3.314 1.00 97.81 82 GLN A C 1
ATOM 651 O O . GLN A 1 82 ? -4.520 -14.961 3.576 1.00 97.81 82 GLN A O 1
ATOM 656 N N . LEU A 1 83 ? -4.453 -12.921 2.642 1.00 97.06 83 LEU A N 1
ATOM 657 C CA . LEU A 1 83 ? -5.829 -12.952 2.141 1.00 97.06 83 LEU A CA 1
ATOM 658 C C . LEU A 1 83 ? -5.968 -13.768 0.845 1.00 97.06 83 LEU A C 1
ATOM 660 O O . LEU A 1 83 ? -6.999 -14.400 0.636 1.00 97.06 83 LEU A O 1
ATOM 664 N N . THR A 1 84 ? -4.969 -13.723 -0.039 1.00 97.69 84 THR A N 1
ATOM 665 C CA . THR A 1 84 ? -5.108 -14.193 -1.433 1.00 97.69 84 THR A CA 1
ATOM 666 C C . THR A 1 84 ? -4.155 -15.316 -1.833 1.00 97.69 84 THR A C 1
ATOM 668 O O . THR A 1 84 ? -4.400 -15.992 -2.828 1.00 97.69 84 THR A O 1
ATOM 671 N N . GLY A 1 85 ? -3.057 -15.508 -1.103 1.00 98.25 85 GLY A N 1
ATOM 672 C CA . GLY A 1 85 ? -1.946 -16.384 -1.480 1.00 98.25 85 GLY A CA 1
ATOM 673 C C . GLY A 1 85 ? -1.104 -15.875 -2.657 1.00 98.25 85 GLY A C 1
ATOM 674 O O . GLY A 1 85 ? -0.279 -16.625 -3.174 1.00 98.25 85 GLY A O 1
ATOM 675 N N . LEU A 1 86 ? -1.303 -14.630 -3.110 1.00 98.31 86 LEU A N 1
ATOM 676 C CA . LEU A 1 86 ? -0.660 -14.071 -4.303 1.00 98.31 86 LEU A CA 1
ATOM 677 C C . LEU A 1 86 ? 0.290 -12.912 -3.965 1.00 98.31 86 LEU A C 1
ATOM 679 O O . LEU A 1 86 ? 0.051 -12.186 -2.997 1.00 98.31 86 LEU A O 1
ATOM 683 N N . PRO A 1 87 ? 1.344 -12.680 -4.774 1.00 97.81 87 PRO A N 1
ATOM 684 C CA . PRO A 1 87 ? 2.148 -11.468 -4.662 1.00 97.81 87 PRO A CA 1
ATOM 685 C C . PRO A 1 87 ? 1.322 -10.223 -5.023 1.00 97.81 87 PRO A C 1
ATOM 687 O O . PRO A 1 87 ? 0.340 -10.302 -5.766 1.00 97.81 87 PRO A O 1
ATOM 690 N N . PHE A 1 88 ? 1.752 -9.060 -4.532 1.00 98.06 88 PHE A N 1
ATOM 691 C CA . PHE A 1 88 ? 1.161 -7.766 -4.875 1.00 98.06 88 PHE A CA 1
ATOM 692 C C . PHE A 1 88 ? 2.152 -6.895 -5.657 1.00 98.06 88 PHE A C 1
ATOM 694 O O . PHE A 1 88 ? 3.334 -6.838 -5.321 1.00 98.06 88 PHE A O 1
ATOM 701 N N . VAL A 1 89 ? 1.671 -6.187 -6.681 1.00 97.25 89 VAL A N 1
ATOM 702 C CA . VAL A 1 89 ? 2.470 -5.252 -7.491 1.00 97.25 89 VAL A CA 1
ATOM 703 C C . VAL A 1 89 ? 2.031 -3.822 -7.177 1.00 97.25 89 VAL A C 1
ATOM 705 O O . VAL A 1 89 ? 0.925 -3.420 -7.525 1.00 97.25 89 VAL A O 1
ATOM 708 N N . PHE A 1 90 ? 2.901 -3.038 -6.534 1.00 95.94 90 PHE A N 1
ATOM 709 C CA . PHE A 1 90 ? 2.580 -1.662 -6.125 1.00 95.94 90 PHE A CA 1
ATOM 710 C C . PHE A 1 90 ? 2.692 -0.630 -7.255 1.00 95.94 90 PHE A C 1
ATOM 712 O O . PHE A 1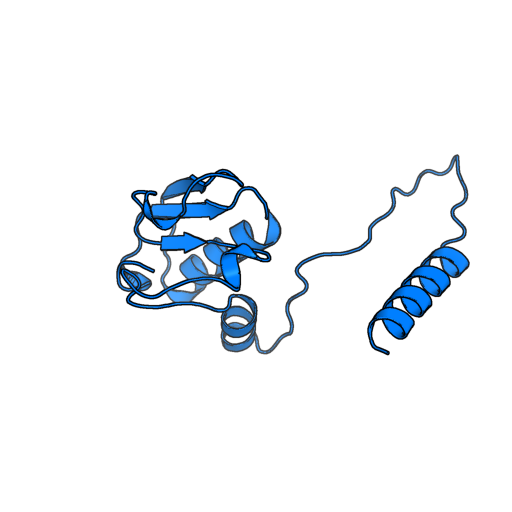 90 ? 1.955 0.360 -7.268 1.00 95.94 90 PHE A O 1
ATOM 719 N N . ALA A 1 91 ? 3.614 -0.847 -8.194 1.00 94.38 91 ALA A N 1
ATOM 720 C CA . ALA A 1 91 ? 3.910 0.088 -9.270 1.00 94.38 91 ALA A CA 1
ATOM 721 C C . ALA A 1 91 ? 4.340 -0.643 -10.543 1.00 94.38 91 ALA A C 1
ATOM 723 O O . ALA A 1 91 ? 4.855 -1.760 -10.500 1.00 94.38 91 ALA A O 1
ATOM 724 N N . MET A 1 92 ? 4.137 0.017 -11.682 1.00 93.81 92 MET A N 1
ATOM 725 C CA . MET A 1 92 ? 4.527 -0.477 -12.999 1.00 93.81 92 MET A CA 1
ATOM 726 C C . MET A 1 92 ? 5.128 0.661 -13.820 1.00 93.81 92 MET A C 1
ATOM 728 O O . MET A 1 92 ? 4.647 1.794 -13.764 1.00 93.81 92 MET A O 1
ATOM 732 N N . TRP A 1 93 ? 6.129 0.339 -14.635 1.00 90.44 93 TRP A N 1
ATOM 733 C CA . TRP A 1 93 ? 6.573 1.219 -15.712 1.00 90.44 93 TRP A CA 1
ATOM 734 C C . TRP A 1 93 ? 5.586 1.115 -16.872 1.00 90.44 93 TRP A C 1
ATOM 736 O O . TRP A 1 93 ? 5.355 0.030 -17.401 1.00 90.44 93 TRP A O 1
ATOM 746 N N . VAL A 1 94 ? 4.989 2.243 -17.256 1.00 88.62 94 VAL A N 1
ATOM 747 C CA . VAL A 1 94 ? 3.962 2.304 -18.302 1.00 88.62 94 VAL A CA 1
ATOM 748 C C . VAL A 1 94 ? 4.286 3.412 -19.299 1.00 88.62 94 VAL A C 1
ATOM 750 O O . VAL A 1 94 ? 4.682 4.510 -18.913 1.00 88.62 94 VAL A O 1
ATOM 753 N N . ALA A 1 95 ? 4.102 3.135 -20.589 1.00 83.75 95 ALA A N 1
ATOM 754 C CA . ALA A 1 95 ? 4.281 4.106 -21.666 1.00 83.75 95 ALA A CA 1
ATOM 755 C C . ALA A 1 95 ? 2.977 4.260 -22.457 1.00 83.75 95 ALA A C 1
ATOM 757 O O . ALA A 1 95 ? 2.236 3.295 -22.657 1.00 83.75 95 ALA A O 1
ATOM 758 N N . ARG A 1 96 ? 2.688 5.483 -22.916 1.00 84.06 96 ARG A N 1
ATOM 759 C CA . ARG A 1 96 ? 1.531 5.730 -23.784 1.00 84.06 96 ARG A CA 1
ATOM 760 C C . ARG A 1 96 ? 1.799 5.144 -25.163 1.00 84.06 96 ARG A C 1
ATOM 762 O O . ARG A 1 96 ? 2.819 5.449 -25.775 1.00 84.06 96 ARG A O 1
ATOM 769 N N . ASN A 1 97 ? 0.842 4.378 -25.673 1.00 77.25 97 ASN A N 1
ATOM 770 C CA . ASN A 1 97 ? 0.865 3.914 -27.051 1.00 77.25 97 ASN A CA 1
ATOM 771 C C . ASN A 1 97 ? 0.495 5.078 -27.986 1.00 77.25 97 ASN A C 1
ATOM 773 O O . ASN A 1 97 ? -0.681 5.313 -28.257 1.00 77.25 97 ASN A O 1
ATOM 777 N N . ASN A 1 98 ? 1.488 5.867 -28.402 1.00 73.44 98 ASN A N 1
ATOM 778 C CA . ASN A 1 98 ? 1.300 6.933 -29.379 1.00 73.44 98 ASN A CA 1
ATOM 779 C C . ASN A 1 98 ? 1.815 6.469 -30.745 1.00 73.44 98 ASN A C 1
ATOM 781 O O . ASN A 1 98 ? 3.021 6.346 -30.942 1.00 73.44 98 ASN A O 1
ATOM 785 N N . HIS A 1 99 ? 0.904 6.263 -31.696 1.00 62.59 99 HIS A N 1
ATOM 786 C CA . HIS A 1 99 ? 1.224 5.797 -33.049 1.00 62.59 99 HIS A CA 1
ATOM 787 C C . HIS A 1 99 ? 2.198 6.712 -33.817 1.00 62.59 99 HIS A C 1
ATOM 789 O O . HIS A 1 99 ? 2.827 6.259 -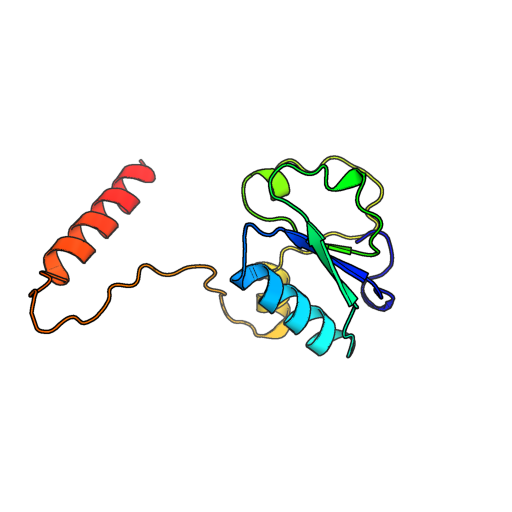34.768 1.00 62.59 99 HIS A O 1
ATOM 795 N N . ALA A 1 100 ? 2.347 7.980 -33.413 1.00 64.31 100 ALA A N 1
ATOM 796 C CA . ALA A 1 100 ? 3.254 8.938 -34.048 1.00 64.31 100 ALA A CA 1
ATOM 797 C C . ALA A 1 100 ? 4.731 8.787 -33.630 1.00 64.31 100 ALA A C 1
ATOM 799 O O . ALA A 1 100 ? 5.604 9.390 -34.251 1.00 64.31 100 ALA A O 1
ATOM 800 N N . GLN A 1 101 ? 5.031 8.012 -32.583 1.00 64.31 101 GLN A N 1
ATOM 801 C CA . GLN A 1 101 ? 6.390 7.841 -32.075 1.00 64.31 101 GLN A CA 1
ATOM 802 C C . GLN A 1 101 ? 6.625 6.361 -31.775 1.00 64.31 101 GLN A C 1
ATOM 804 O O . GLN A 1 101 ? 6.093 5.821 -30.809 1.00 64.31 101 GLN A O 1
ATOM 809 N N . ALA A 1 102 ? 7.399 5.687 -32.627 1.00 68.31 102 ALA A N 1
ATOM 810 C CA . ALA A 1 102 ? 7.765 4.295 -32.405 1.00 68.31 102 ALA A CA 1
ATOM 811 C C . ALA A 1 102 ? 8.749 4.215 -31.228 1.00 68.31 102 ALA A C 1
ATOM 813 O O . ALA A 1 102 ? 9.898 4.641 -31.338 1.00 68.31 102 ALA A O 1
ATOM 814 N N . TRP A 1 103 ? 8.289 3.696 -30.091 1.00 73.19 103 TRP A N 1
ATOM 815 C CA . TRP A 1 103 ? 9.165 3.357 -28.975 1.00 73.19 103 TRP A CA 1
ATOM 816 C C . TRP A 1 103 ? 9.888 2.056 -29.308 1.00 73.19 103 TRP A C 1
ATOM 818 O O . TRP A 1 103 ? 9.248 1.061 -29.652 1.00 73.19 103 TRP A O 1
ATOM 828 N N . ASP A 1 104 ? 11.209 2.031 -29.152 1.00 84.31 104 ASP A N 1
ATOM 829 C CA . ASP A 1 104 ? 11.947 0.769 -29.111 1.00 84.31 104 ASP A CA 1
ATOM 830 C C . ASP A 1 104 ? 11.762 0.131 -27.728 1.00 84.31 104 ASP A C 1
ATOM 832 O O . ASP A 1 104 ? 12.610 0.226 -26.838 1.00 84.31 104 ASP A O 1
ATOM 836 N N . PHE A 1 105 ? 10.594 -0.488 -27.540 1.00 83.62 105 PHE A N 1
ATOM 837 C CA . PHE A 1 105 ? 10.228 -1.159 -26.295 1.00 83.62 105 PHE A CA 1
ATOM 838 C C . PHE A 1 105 ? 11.272 -2.191 -25.873 1.00 83.62 105 PHE A C 1
ATOM 840 O O . PHE A 1 105 ? 11.573 -2.295 -24.687 1.00 83.62 105 PHE A O 1
ATOM 847 N N . SER A 1 106 ? 11.847 -2.930 -26.826 1.00 86.25 106 SER A N 1
ATOM 848 C CA . SER A 1 106 ? 12.839 -3.963 -26.527 1.00 86.25 106 SER A CA 1
ATOM 849 C C . SER A 1 106 ? 14.080 -3.349 -25.888 1.00 86.25 106 SER A C 1
ATOM 851 O O . SER A 1 106 ? 14.513 -3.787 -24.820 1.00 86.25 106 SER A O 1
ATOM 853 N N . ARG A 1 107 ? 14.621 -2.289 -26.496 1.00 89.75 107 ARG A N 1
ATOM 854 C CA . ARG A 1 107 ? 15.806 -1.607 -25.976 1.00 89.75 107 ARG A CA 1
ATOM 855 C C . ARG A 1 107 ? 15.544 -0.922 -24.637 1.00 89.75 107 ARG A C 1
ATOM 857 O O . ARG A 1 107 ? 16.385 -1.013 -23.745 1.00 89.75 107 ARG A O 1
ATOM 864 N N . THR A 1 108 ? 14.395 -0.266 -24.463 1.00 89.44 108 THR A N 1
ATOM 865 C CA . THR A 1 108 ? 14.037 0.362 -23.179 1.00 89.44 108 THR A CA 1
ATOM 866 C C . THR A 1 108 ? 13.888 -0.678 -22.069 1.00 89.44 108 THR A C 1
ATOM 868 O O . THR A 1 108 ? 14.435 -0.487 -20.984 1.00 89.44 108 THR A O 1
ATOM 871 N N . CYS A 1 109 ? 13.210 -1.798 -22.336 1.00 90.19 109 CYS A N 1
ATOM 872 C CA . CYS A 1 109 ? 13.085 -2.897 -21.380 1.00 90.19 109 CYS A CA 1
ATOM 873 C C . CYS A 1 109 ? 14.454 -3.453 -20.980 1.00 90.19 109 CYS A C 1
ATOM 875 O O . CYS A 1 109 ? 14.718 -3.615 -19.790 1.00 90.19 109 CYS A O 1
ATOM 877 N N . GLN A 1 110 ? 15.338 -3.692 -21.952 1.00 94.19 110 GLN A N 1
ATOM 878 C CA . GLN A 1 110 ? 16.685 -4.188 -21.681 1.00 94.19 110 GLN A CA 1
ATOM 879 C C . GLN A 1 110 ? 17.489 -3.206 -20.818 1.00 94.19 110 GLN A C 1
ATOM 881 O O . GLN A 1 110 ? 18.124 -3.622 -19.853 1.00 94.19 110 GLN A O 1
ATOM 886 N N . ALA A 1 111 ? 17.417 -1.905 -21.114 1.00 93.75 111 ALA A N 1
ATOM 887 C CA . ALA A 1 111 ? 18.105 -0.881 -20.332 1.00 93.75 111 ALA A CA 1
ATOM 888 C C . ALA A 1 111 ? 17.600 -0.818 -18.878 1.00 93.75 111 ALA A C 1
ATOM 890 O O . ALA A 1 111 ? 18.408 -0.757 -17.954 1.00 93.75 111 ALA A O 1
ATOM 891 N N . LEU A 1 112 ? 16.281 -0.882 -18.656 1.00 93.62 112 LEU A N 1
ATOM 892 C CA . LEU A 1 112 ? 15.705 -0.900 -17.305 1.00 93.62 112 LEU A CA 1
ATOM 893 C C . LEU A 1 112 ? 16.089 -2.169 -16.528 1.00 93.62 112 LEU A C 1
ATOM 895 O O . LEU A 1 112 ? 16.376 -2.089 -15.336 1.00 93.62 112 LEU A O 1
ATOM 899 N N . GLN A 1 113 ? 16.128 -3.329 -17.191 1.00 94.44 113 GLN A N 1
ATOM 900 C CA . GLN A 1 113 ? 16.571 -4.584 -16.573 1.00 94.44 113 GLN A CA 1
ATOM 901 C C . GLN A 1 113 ? 18.046 -4.521 -16.168 1.00 94.44 113 GLN A C 1
ATOM 903 O O . GLN A 1 113 ? 18.375 -4.856 -15.035 1.00 94.44 113 GLN A O 1
ATOM 908 N N . GLN A 1 114 ? 18.917 -4.025 -17.049 1.00 96.38 114 GLN A N 1
ATOM 909 C CA . GLN A 1 114 ? 20.339 -3.854 -16.744 1.00 96.38 114 GLN A CA 1
ATOM 910 C C . GLN A 1 114 ? 20.565 -2.866 -15.596 1.00 96.38 114 GLN A C 1
ATOM 912 O O . GLN A 1 114 ? 21.344 -3.155 -14.694 1.00 96.38 114 GLN A O 1
ATOM 917 N N . ALA A 1 115 ? 19.863 -1.728 -15.593 1.00 95.94 115 ALA A N 1
ATOM 918 C CA . ALA A 1 115 ? 19.938 -0.757 -14.503 1.00 95.94 115 ALA A CA 1
ATOM 919 C C . ALA A 1 115 ? 19.496 -1.360 -13.158 1.00 95.94 115 ALA A C 1
ATOM 921 O O . ALA A 1 115 ? 20.159 -1.135 -12.148 1.00 95.94 115 ALA A O 1
ATOM 922 N N . ARG A 1 116 ? 18.419 -2.164 -13.145 1.00 94.44 116 ARG A N 1
ATOM 923 C CA . ARG A 1 116 ? 17.995 -2.925 -11.958 1.00 94.44 116 ARG A CA 1
ATOM 924 C C . ARG A 1 116 ? 19.098 -3.875 -11.493 1.00 94.44 116 ARG A C 1
ATOM 926 O O . ARG A 1 116 ? 19.424 -3.866 -10.315 1.00 94.44 116 ARG A O 1
ATOM 933 N N . ASP A 1 117 ? 19.642 -4.686 -12.398 1.00 96.31 117 ASP A N 1
ATOM 934 C CA . ASP A 1 117 ? 20.617 -5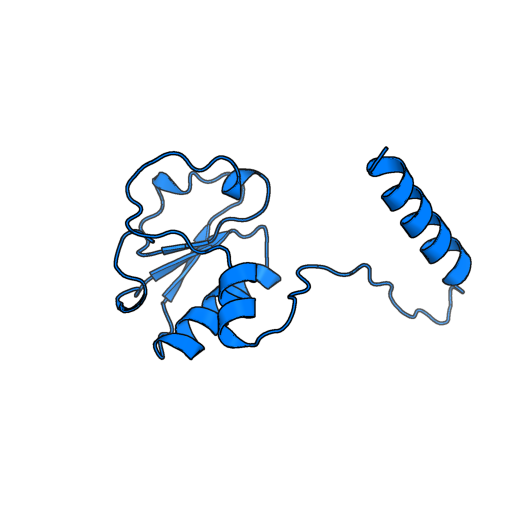.728 -12.052 1.00 96.31 117 ASP A CA 1
ATOM 935 C C . ASP A 1 117 ? 21.933 -5.135 -11.530 1.00 96.31 117 ASP A C 1
ATOM 937 O O . ASP A 1 117 ? 22.518 -5.677 -10.598 1.00 96.31 117 ASP A O 1
ATOM 941 N N . LEU A 1 118 ? 22.365 -3.994 -12.077 1.00 96.12 118 LEU A N 1
ATOM 942 C CA . LEU A 1 118 ? 23.521 -3.242 -11.582 1.00 96.12 118 LEU A CA 1
ATOM 943 C C . LEU A 1 118 ? 23.280 -2.636 -10.198 1.00 96.12 118 LEU A C 1
ATOM 945 O O . LEU A 1 118 ? 24.191 -2.629 -9.383 1.00 96.12 118 LEU A O 1
ATOM 949 N N . GLY A 1 119 ? 22.069 -2.147 -9.913 1.00 91.44 119 GLY A N 1
ATOM 950 C CA . GLY A 1 119 ? 21.732 -1.566 -8.608 1.00 91.44 119 GLY A CA 1
ATOM 951 C C . GLY A 1 119 ? 21.689 -2.572 -7.451 1.00 91.44 119 GLY A C 1
ATOM 952 O O . GLY A 1 119 ? 21.527 -2.161 -6.306 1.00 91.44 119 GLY A O 1
ATOM 953 N N . LEU A 1 120 ? 21.799 -3.872 -7.744 1.00 88.50 120 LEU A N 1
ATOM 954 C CA . LEU A 1 120 ? 21.870 -4.953 -6.757 1.00 88.50 120 LEU A CA 1
ATOM 955 C C . LEU A 1 120 ? 23.311 -5.410 -6.459 1.00 88.50 120 LEU A C 1
ATOM 957 O O . LEU A 1 120 ? 23.487 -6.259 -5.584 1.00 88.50 120 LEU A O 1
ATOM 961 N N . GLN A 1 121 ? 24.304 -4.909 -7.205 1.00 80.06 121 GLN A N 1
ATOM 962 C CA . GLN A 1 121 ? 25.734 -5.181 -7.002 1.00 80.06 121 GLN A CA 1
ATOM 963 C C . GLN A 1 121 ? 26.344 -4.183 -6.019 1.00 80.06 121 GLN A C 1
ATOM 965 O O . GLN A 1 121 ? 27.195 -4.628 -5.217 1.00 80.06 121 GLN A O 1
#

Secondary structure (DSSP, 8-state):
--S-GGG--EEEEETT-HHHHHHHHHHHHHHH---PEEEEE-TTS-SSS---SEEE--THHHHSPPSSS-S----HHHHHHHHHSS------------TTS---HHHHHHHHHHHHHHTT-

Sequence (121 aa):
FRCEPKQVKTLALDEGSRTSAALAQVLLHQRYGLRPQLVSLPIDADYEECDADAVLLIGDRAMNINGDPYVQRWDLGEQWFQLTGLPFVFAMWVARNNHAQAWDFSRTCQALQQARDLGLQ

Foldseek 3Di:
DLDDLLPWQEEEEEPVAPQQVVLSQVLSCVPRVDDHHYDYDYPPHDPVPDPGSYYDDDDPVVVPDDDDSDPDDDPSQVSCCVVPVDGDDRDDDDDDPDPVDDDPPVVVVVVVVVVVVVVVD